Protein AF-A0A1X7L6C2-F1 (afdb_monomer_lite)

Organism: NCBI:txid1515439

pLDDT: mean 81.57, std 15.22, range [50.28, 98.56]

InterPro domains:
  IPR011045 Nitrous oxide reductase, N-terminal [SSF50974] (19-72)
  IPR011964 YVTN beta-propeller repeat [TIGR02276] (43-71)
  IPR015943 WD40/YVTN repeat-like-containing domain superfamily [G3DSA:2.130.10.10] (13-82)

Structure (mmCIF, N/CA/C/O backbone):
data_AF-A0A1X7L6C2-F1
#
_entry.id   AF-A0A1X7L6C2-F1
#
loop_
_atom_site.group_PDB
_atom_site.id
_atom_site.type_symbol
_atom_site.label_atom_id
_atom_site.label_alt_id
_atom_site.label_comp_id
_atom_site.label_asym_id
_atom_site.label_entity_id
_atom_site.label_seq_id
_atom_site.pdbx_PDB_ins_code
_atom_site.Cartn_x
_atom_site.Cartn_y
_atom_site.Cartn_z
_atom_site.occupancy
_atom_site.B_iso_or_equiv
_atom_site.auth_seq_id
_atom_site.auth_comp_id
_atom_site.auth_asym_id
_atom_site.auth_atom_id
_atom_site.pdbx_PDB_model_num
ATOM 1 N N . MET A 1 1 ? 53.013 31.275 -9.518 1.00 58.53 1 MET A N 1
ATOM 2 C CA . MET A 1 1 ? 51.769 31.612 -8.784 1.00 58.53 1 MET A CA 1
ATOM 3 C C . MET A 1 1 ? 50.516 31.625 -9.672 1.00 58.53 1 MET A C 1
ATOM 5 O O . MET A 1 1 ? 49.494 31.126 -9.230 1.00 58.53 1 MET A O 1
ATOM 9 N N . LYS A 1 2 ? 50.560 32.125 -10.922 1.00 58.97 2 LYS A N 1
ATOM 10 C CA . LYS A 1 2 ? 49.387 32.121 -11.832 1.00 58.97 2 LYS A CA 1
ATOM 11 C C . LYS A 1 2 ? 48.993 30.716 -12.328 1.00 58.97 2 LYS A C 1
ATOM 13 O O . LYS A 1 2 ? 47.827 30.358 -12.282 1.00 58.97 2 LYS A O 1
ATOM 18 N N . HIS A 1 3 ? 49.971 29.893 -12.714 1.00 60.22 3 HIS A N 1
ATOM 19 C CA . HIS A 1 3 ? 49.729 28.530 -13.221 1.00 60.22 3 HIS A CA 1
ATOM 20 C C . HIS A 1 3 ? 49.169 27.579 -12.156 1.00 60.22 3 HIS A C 1
ATOM 22 O O . HIS A 1 3 ? 48.268 26.802 -12.442 1.00 60.22 3 HIS A O 1
ATOM 28 N N . THR A 1 4 ? 49.645 27.685 -10.914 1.00 69.81 4 THR A N 1
ATOM 29 C CA . THR A 1 4 ? 49.127 26.907 -9.780 1.00 69.81 4 THR A CA 1
ATOM 30 C C . THR A 1 4 ? 47.681 27.281 -9.459 1.00 69.81 4 THR A C 1
ATOM 32 O O . THR A 1 4 ? 46.873 26.395 -9.227 1.00 69.81 4 THR A O 1
ATOM 35 N N . SER A 1 5 ? 47.325 28.570 -9.540 1.00 71.56 5 SER A N 1
ATOM 36 C CA . SER A 1 5 ? 45.941 29.026 -9.345 1.00 71.56 5 SER A CA 1
ATOM 37 C C . SER A 1 5 ? 44.996 28.553 -10.451 1.00 71.56 5 SER A C 1
ATOM 39 O O . SER A 1 5 ? 43.845 28.255 -10.157 1.00 71.56 5 SER A O 1
ATOM 41 N N . LEU A 1 6 ? 45.473 28.480 -11.700 1.00 73.38 6 LEU A N 1
ATOM 42 C CA . LEU A 1 6 ? 44.701 27.973 -12.842 1.00 73.38 6 LEU A CA 1
ATOM 43 C C . LEU A 1 6 ? 44.485 26.454 -12.766 1.00 73.38 6 LEU A C 1
ATOM 45 O O . LEU A 1 6 ? 43.417 25.959 -13.108 1.00 73.38 6 LEU A O 1
ATOM 49 N N . LEU A 1 7 ? 45.486 25.712 -12.286 1.00 77.25 7 LEU A N 1
ATOM 50 C CA . LEU A 1 7 ? 45.377 24.270 -12.055 1.00 77.25 7 LEU A CA 1
ATOM 51 C C . LEU A 1 7 ? 44.396 23.957 -10.917 1.00 77.25 7 LEU A C 1
ATOM 53 O O . LEU A 1 7 ? 43.560 23.066 -11.057 1.00 77.25 7 LEU A O 1
ATOM 57 N N . SER A 1 8 ? 44.450 24.715 -9.818 1.00 77.69 8 SER A N 1
ATOM 58 C CA . SER A 1 8 ? 43.516 24.559 -8.698 1.00 77.69 8 SER A CA 1
ATOM 59 C C . SER A 1 8 ? 42.067 24.840 -9.098 1.00 77.69 8 SER A C 1
ATOM 61 O O . SER A 1 8 ? 41.177 24.084 -8.714 1.00 77.69 8 SER A O 1
ATOM 63 N N . SER A 1 9 ? 41.814 25.895 -9.879 1.00 81.62 9 SER A N 1
ATOM 64 C CA . SER A 1 9 ? 40.456 26.216 -10.329 1.00 81.62 9 SER A CA 1
ATOM 65 C C . SER A 1 9 ? 39.922 25.194 -11.332 1.00 81.62 9 SER A C 1
ATOM 67 O O . SER A 1 9 ? 38.764 24.799 -11.220 1.00 81.62 9 SER A O 1
ATOM 69 N N . ALA A 1 10 ? 40.757 24.692 -12.247 1.00 85.62 10 ALA A N 1
ATOM 70 C CA . ALA A 1 10 ? 40.370 23.614 -13.158 1.00 85.62 10 ALA A CA 1
ATOM 71 C C . ALA A 1 10 ? 39.993 22.323 -12.408 1.00 85.62 10 ALA A C 1
ATOM 73 O O . ALA A 1 10 ? 38.975 21.705 -12.720 1.00 85.62 10 ALA A O 1
ATOM 74 N N . LEU A 1 11 ? 40.765 21.945 -11.382 1.00 84.62 11 LEU A N 1
ATOM 75 C CA . LEU A 1 11 ? 40.485 20.762 -10.566 1.00 84.62 11 LEU A CA 1
ATOM 76 C C . LEU A 1 11 ? 39.193 20.911 -9.746 1.00 84.62 11 LEU A C 1
ATOM 78 O O .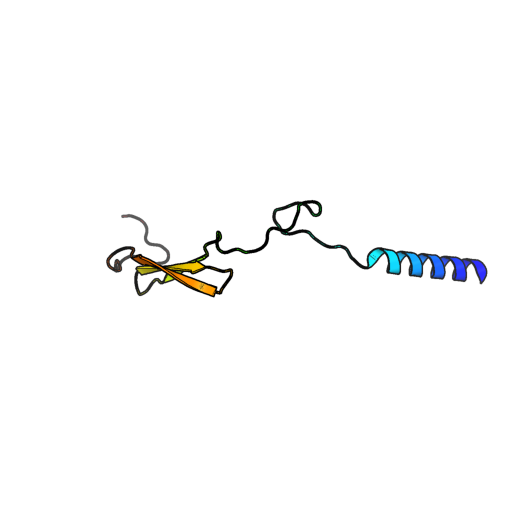 LEU A 1 11 ? 38.393 19.980 -9.686 1.00 84.62 11 LEU A O 1
ATOM 82 N N . ALA A 1 12 ? 38.959 22.088 -9.157 1.00 84.88 12 ALA A N 1
ATOM 83 C CA . ALA A 1 12 ? 37.730 22.372 -8.417 1.00 84.88 12 ALA A CA 1
ATOM 84 C C . ALA A 1 12 ? 36.490 22.306 -9.323 1.00 84.88 12 ALA A C 1
ATOM 86 O O . ALA A 1 12 ? 35.464 21.750 -8.937 1.00 84.88 12 ALA A O 1
ATOM 87 N N . MET A 1 13 ? 36.598 22.825 -10.547 1.00 84.12 13 MET A N 1
ATOM 88 C CA . MET A 1 13 ? 35.508 22.815 -11.520 1.00 84.12 13 MET A CA 1
ATOM 89 C C . MET A 1 13 ? 35.201 21.390 -12.008 1.00 84.12 13 MET A C 1
ATOM 91 O O . MET A 1 13 ? 34.035 21.014 -12.077 1.00 84.12 13 MET A O 1
ATOM 95 N N . ALA A 1 14 ? 36.231 20.567 -12.239 1.00 82.19 14 ALA A N 1
ATOM 96 C CA . ALA A 1 14 ? 36.072 19.151 -12.579 1.00 82.19 14 ALA A CA 1
ATOM 97 C C . ALA A 1 14 ? 35.398 18.343 -11.451 1.00 82.19 14 ALA A C 1
ATOM 99 O O . ALA A 1 14 ? 34.503 17.536 -11.709 1.00 82.19 14 ALA A O 1
ATOM 100 N N . ALA A 1 15 ? 35.772 18.593 -10.193 1.00 80.75 15 ALA A N 1
ATOM 101 C CA . ALA A 1 15 ? 35.135 17.958 -9.040 1.00 80.75 15 ALA A CA 1
ATOM 102 C C . ALA A 1 15 ? 33.651 18.348 -8.915 1.00 80.75 15 ALA A C 1
ATOM 104 O O . ALA A 1 15 ? 32.806 17.490 -8.663 1.00 80.75 15 ALA A O 1
ATOM 105 N N . LEU A 1 16 ? 33.318 19.620 -9.162 1.00 76.44 16 LEU A N 1
ATOM 106 C CA . LEU A 1 16 ? 31.936 20.102 -9.131 1.00 76.44 16 LEU A CA 1
ATOM 107 C C . LEU A 1 16 ? 31.080 19.497 -10.255 1.00 76.44 16 LEU A C 1
ATOM 109 O O . LEU A 1 16 ? 29.909 19.212 -10.026 1.00 76.44 16 LEU A O 1
ATOM 113 N N . THR A 1 17 ? 31.659 19.246 -11.438 1.00 72.81 17 THR A N 1
ATOM 114 C CA . THR A 1 17 ? 30.972 18.539 -12.538 1.00 72.81 17 THR A CA 1
ATOM 115 C C . THR A 1 17 ? 30.800 17.039 -12.284 1.00 72.81 17 THR A C 1
ATOM 117 O O . THR A 1 17 ? 29.816 16.452 -12.719 1.00 72.81 17 THR A O 1
ATOM 120 N N . ALA A 1 18 ? 31.718 16.402 -11.552 1.00 67.00 18 ALA A N 1
ATOM 121 C CA . ALA A 1 18 ? 31.621 14.977 -11.230 1.00 67.00 18 ALA A CA 1
ATOM 122 C C . ALA A 1 18 ? 30.597 14.678 -10.118 1.00 67.00 18 ALA A C 1
ATOM 124 O O . ALA A 1 18 ? 30.064 13.574 -10.048 1.00 67.00 18 ALA A O 1
ATOM 125 N N . ALA A 1 19 ? 30.297 15.655 -9.258 1.00 65.25 19 ALA A N 1
ATOM 126 C CA . ALA A 1 19 ? 29.388 15.493 -8.123 1.00 65.25 19 ALA A CA 1
ATOM 127 C C . ALA A 1 19 ? 27.892 15.619 -8.476 1.00 65.25 19 ALA A C 1
ATOM 129 O O . ALA A 1 19 ? 27.051 15.575 -7.581 1.00 65.25 19 ALA A O 1
ATOM 130 N N . GLN A 1 20 ? 27.535 15.826 -9.748 1.00 66.94 20 GLN A N 1
ATOM 131 C CA . GLN A 1 20 ? 26.225 16.395 -10.071 1.00 66.94 20 GLN A CA 1
ATOM 132 C C . GLN A 1 20 ? 25.032 15.455 -9.866 1.00 66.94 20 GLN A C 1
ATOM 134 O O . GLN A 1 20 ? 23.924 15.965 -9.753 1.00 66.94 20 GLN A O 1
ATOM 139 N N . PHE A 1 21 ? 25.201 14.133 -9.749 1.00 62.22 21 PHE A N 1
ATOM 140 C CA . PHE A 1 21 ? 24.048 13.228 -9.664 1.00 62.22 21 PHE A CA 1
ATOM 141 C C . PHE A 1 21 ? 24.342 11.953 -8.860 1.00 62.22 21 PHE A C 1
ATOM 143 O O . PHE A 1 21 ? 24.613 10.899 -9.426 1.00 62.22 21 PHE A O 1
ATOM 150 N N . ALA A 1 22 ? 24.246 12.019 -7.530 1.00 67.88 22 ALA A N 1
ATOM 151 C CA . ALA A 1 22 ? 24.061 10.811 -6.725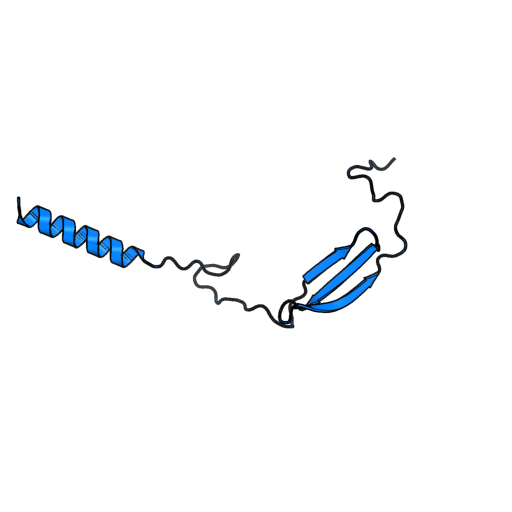 1.00 67.88 22 ALA A CA 1
ATOM 152 C C . ALA A 1 22 ? 22.575 10.419 -6.782 1.00 67.88 22 ALA A C 1
ATOM 154 O O . ALA A 1 22 ? 21.747 11.014 -6.095 1.00 67.88 22 ALA A O 1
ATOM 155 N N . TRP A 1 23 ? 22.221 9.468 -7.650 1.00 69.50 23 TRP A N 1
ATOM 156 C CA . TRP A 1 23 ? 20.873 8.898 -7.693 1.00 69.50 23 TRP A CA 1
ATOM 157 C C . TRP A 1 23 ? 20.802 7.778 -6.658 1.00 69.50 23 TRP A C 1
ATOM 159 O O . TRP A 1 23 ? 21.521 6.785 -6.759 1.00 69.50 23 TRP A O 1
ATOM 169 N N . ALA A 1 24 ? 19.972 7.959 -5.633 1.00 78.69 24 ALA A N 1
ATOM 170 C CA . ALA A 1 24 ? 19.622 6.866 -4.738 1.00 78.69 24 ALA A CA 1
ATOM 171 C C . ALA A 1 24 ? 18.560 5.994 -5.425 1.00 78.69 24 ALA A C 1
ATOM 173 O O . ALA A 1 24 ? 17.606 6.532 -5.985 1.00 78.69 24 ALA A O 1
ATOM 174 N N . GLY A 1 25 ? 18.734 4.671 -5.384 1.00 84.44 25 GLY A N 1
ATOM 175 C CA . GLY A 1 25 ? 17.700 3.725 -5.817 1.00 84.44 25 GLY A CA 1
ATOM 176 C C . GLY A 1 25 ? 16.523 3.682 -4.839 1.00 84.44 25 GLY A C 1
ATOM 177 O O . GLY A 1 25 ? 16.581 4.261 -3.747 1.00 84.44 25 GLY A O 1
ATOM 178 N N . GLN A 1 26 ? 15.446 2.992 -5.218 1.00 92.50 26 GLN A N 1
ATOM 179 C CA . GLN A 1 26 ? 14.289 2.804 -4.341 1.00 92.50 26 GLN A CA 1
ATOM 180 C C . GLN A 1 26 ? 14.657 2.034 -3.063 1.00 92.50 26 GLN A C 1
ATOM 182 O O . GLN A 1 26 ? 15.079 0.880 -3.103 1.00 92.50 26 GLN A O 1
ATOM 187 N N . ALA A 1 27 ? 14.424 2.653 -1.903 1.00 90.38 27 ALA A N 1
ATOM 188 C CA . ALA A 1 27 ? 14.509 1.955 -0.625 1.00 90.38 27 ALA A CA 1
ATOM 189 C C . ALA A 1 27 ? 13.440 0.841 -0.542 1.00 90.38 27 ALA A C 1
ATOM 191 O O . ALA A 1 27 ? 12.331 1.027 -1.046 1.00 90.38 27 ALA A O 1
ATOM 192 N N . PRO A 1 28 ? 13.718 -0.291 0.130 1.00 90.94 28 PRO A N 1
ATOM 193 C CA . PRO A 1 28 ? 14.936 -0.606 0.884 1.00 90.94 28 PRO A CA 1
ATOM 194 C C . PRO A 1 28 ? 16.068 -1.225 0.038 1.00 90.94 28 PRO A C 1
ATOM 196 O O . PRO A 1 28 ? 17.051 -1.687 0.614 1.00 90.94 28 PRO A O 1
ATOM 199 N N . GLY A 1 29 ? 15.924 -1.280 -1.290 1.00 88.00 29 GLY A N 1
ATOM 200 C CA . GLY A 1 29 ? 16.903 -1.872 -2.203 1.00 88.00 29 GLY A CA 1
ATOM 201 C C . GLY A 1 29 ? 18.213 -1.085 -2.310 1.00 88.00 29 GLY A C 1
ATOM 202 O O . GLY A 1 29 ? 18.331 0.062 -1.869 1.00 88.00 29 GLY A O 1
ATOM 203 N N . SER A 1 30 ? 19.223 -1.727 -2.894 1.00 89.50 30 SER A N 1
ATOM 204 C CA . SER A 1 30 ? 20.493 -1.093 -3.250 1.00 89.50 30 SER A CA 1
ATOM 205 C C . SER A 1 30 ? 20.321 -0.134 -4.436 1.00 89.50 30 SER A C 1
ATOM 207 O O . SER A 1 30 ? 19.370 -0.241 -5.204 1.00 89.50 30 SER A O 1
ATOM 209 N N . SER A 1 31 ? 21.274 0.779 -4.659 1.00 87.88 31 SER A N 1
ATOM 210 C CA . SER A 1 31 ? 21.221 1.690 -5.818 1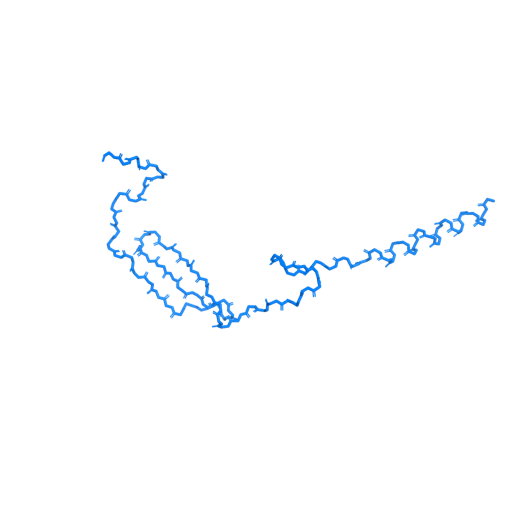.00 87.88 31 SER A CA 1
ATOM 211 C C . SER A 1 31 ? 21.338 0.987 -7.176 1.00 87.88 31 SER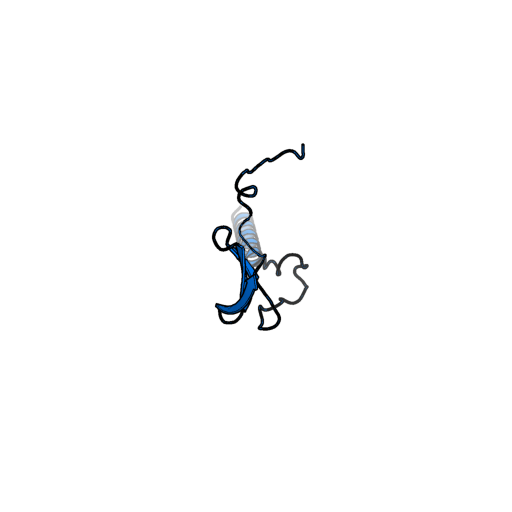 A C 1
ATOM 213 O O . SER A 1 31 ? 21.080 1.611 -8.199 1.00 87.88 31 SER A O 1
ATOM 215 N N . SER A 1 32 ? 21.803 -0.265 -7.204 1.00 88.44 32 SER A N 1
ATOM 216 C CA . SER A 1 32 ? 21.889 -1.078 -8.422 1.00 88.44 32 SER A CA 1
ATOM 217 C C . SER A 1 32 ? 20.652 -1.940 -8.663 1.00 88.44 32 SER A C 1
ATOM 219 O O . SER A 1 32 ? 20.552 -2.552 -9.727 1.00 88.44 32 SER A O 1
ATOM 221 N N . ASP A 1 33 ? 19.742 -2.019 -7.691 1.00 92.38 33 ASP A N 1
ATOM 222 C CA . ASP A 1 33 ? 18.511 -2.783 -7.845 1.00 92.38 33 ASP A CA 1
ATOM 223 C C . ASP A 1 33 ? 17.576 -2.040 -8.813 1.00 92.38 33 ASP A C 1
ATOM 225 O O . ASP A 1 33 ? 17.551 -0.806 -8.823 1.00 92.38 33 ASP A O 1
ATOM 229 N N . PRO A 1 34 ? 16.814 -2.759 -9.654 1.00 90.69 34 PRO A N 1
ATOM 230 C CA . PRO A 1 34 ? 15.825 -2.122 -10.510 1.00 90.69 34 PRO A CA 1
ATOM 231 C C . PRO A 1 34 ? 14.706 -1.494 -9.669 1.00 90.69 34 PRO A C 1
ATOM 233 O O . PRO A 1 34 ? 14.252 -2.085 -8.687 1.00 90.69 34 PRO A O 1
ATOM 236 N N . ASP A 1 35 ? 14.215 -0.332 -10.101 1.00 90.31 35 ASP A N 1
ATOM 237 C CA . ASP A 1 35 ? 13.048 0.303 -9.489 1.00 90.31 35 ASP A CA 1
ATOM 238 C C . ASP A 1 35 ? 11.797 -0.576 -9.650 1.00 90.31 35 ASP A C 1
ATOM 240 O O . ASP A 1 35 ? 11.562 -1.176 -10.706 1.00 90.31 35 ASP A O 1
ATOM 244 N N . ILE A 1 36 ? 10.969 -0.625 -8.604 1.00 92.25 36 ILE A N 1
ATOM 245 C CA . ILE A 1 36 ? 9.724 -1.397 -8.586 1.00 92.25 36 ILE A CA 1
ATOM 246 C C . ILE A 1 36 ? 8.557 -0.416 -8.745 1.00 92.25 36 ILE A C 1
ATOM 248 O O . ILE A 1 36 ? 8.248 0.319 -7.807 1.00 92.25 36 ILE A O 1
ATOM 252 N N . PRO A 1 37 ? 7.889 -0.370 -9.911 1.00 93.69 37 PRO A N 1
ATOM 253 C CA . PRO A 1 37 ? 6.770 0.538 -10.103 1.00 93.69 37 PRO A CA 1
ATOM 254 C C . PRO A 1 37 ? 5.553 0.084 -9.295 1.00 93.69 37 PRO A C 1
ATOM 256 O O . PRO A 1 37 ? 5.254 -1.108 -9.210 1.00 93.69 37 PRO A O 1
ATOM 259 N N . VAL A 1 38 ? 4.798 1.057 -8.787 1.00 96.19 38 VAL A N 1
ATOM 260 C CA . VAL A 1 38 ? 3.459 0.819 -8.239 1.00 96.19 38 VAL A CA 1
ATOM 261 C C . VAL A 1 38 ? 2.547 0.276 -9.342 1.00 96.19 38 VAL A C 1
ATOM 263 O O . VAL A 1 38 ? 2.537 0.788 -10.463 1.00 96.19 38 VAL A O 1
ATOM 266 N N . SER A 1 39 ? 1.770 -0.755 -9.024 1.00 97.31 39 SER A N 1
ATOM 267 C CA . SER A 1 39 ? 0.933 -1.475 -9.980 1.00 97.31 39 SER A CA 1
ATOM 268 C C . SER A 1 39 ? -0.401 -1.927 -9.381 1.00 97.31 39 SER A C 1
ATOM 270 O O . SER A 1 39 ? -0.590 -1.951 -8.168 1.00 97.31 39 SER A O 1
ATOM 272 N N . HIS A 1 40 ? -1.306 -2.397 -10.243 1.00 97.75 40 HIS A N 1
ATOM 273 C CA . HIS A 1 40 ? -2.578 -3.017 -9.850 1.00 97.75 40 HIS A CA 1
ATOM 274 C C . HIS A 1 40 ? -2.424 -4.322 -9.043 1.00 97.75 40 HIS A C 1
ATOM 276 O O . HIS A 1 40 ? -3.426 -4.939 -8.672 1.00 97.75 40 HIS A O 1
ATOM 282 N N . HIS A 1 41 ? -1.200 -4.791 -8.782 1.00 96.38 41 HIS A N 1
ATOM 283 C CA . HIS A 1 41 ? -0.937 -5.881 -7.842 1.00 96.38 41 HIS A CA 1
ATOM 284 C C . HIS A 1 41 ? -0.815 -5.378 -6.389 1.00 96.38 41 HIS A C 1
ATOM 286 O O . HIS A 1 41 ? -1.057 -6.135 -5.449 1.00 96.38 41 HIS A O 1
ATOM 292 N N . ASP A 1 42 ? -0.502 -4.097 -6.189 1.00 97.50 42 ASP A N 1
ATOM 293 C CA . ASP A 1 42 ? -0.272 -3.510 -4.870 1.00 97.50 42 ASP A CA 1
ATOM 294 C C . ASP A 1 42 ? -1.580 -3.131 -4.175 1.00 97.50 42 ASP A C 1
ATOM 296 O O . ASP A 1 42 ? -2.585 -2.817 -4.813 1.00 97.50 42 ASP A O 1
ATOM 300 N N . ARG A 1 43 ? -1.599 -3.160 -2.842 1.00 97.88 43 ARG A N 1
ATOM 301 C CA . ARG A 1 43 ? -2.785 -2.809 -2.049 1.00 97.88 43 ARG A CA 1
ATOM 302 C C . ARG A 1 43 ? -2.394 -1.915 -0.885 1.00 97.88 43 ARG A C 1
ATOM 304 O O . ARG A 1 43 ? -1.526 -2.272 -0.094 1.00 97.88 43 ARG A O 1
ATOM 311 N N . VAL A 1 44 ? -3.085 -0.787 -0.753 1.00 98.12 44 VAL A N 1
ATOM 312 C CA . VAL A 1 44 ? -3.008 0.081 0.425 1.00 98.12 44 VAL A CA 1
ATOM 313 C C . VAL A 1 44 ? -4.242 -0.162 1.287 1.00 98.12 44 VAL A C 1
ATOM 315 O O . VAL A 1 44 ? -5.366 -0.161 0.788 1.00 98.12 44 VAL A O 1
ATOM 318 N N . TYR A 1 45 ? -4.034 -0.373 2.585 1.00 97.44 45 TYR A N 1
ATOM 319 C CA . TYR A 1 45 ? -5.100 -0.624 3.552 1.00 97.44 45 TYR A CA 1
ATOM 320 C C . TYR A 1 45 ? -5.234 0.571 4.492 1.00 97.44 45 TYR A C 1
ATOM 322 O O . TYR A 1 45 ? -4.294 0.900 5.214 1.00 97.44 45 TYR A O 1
ATOM 330 N N . ALA A 1 46 ? -6.401 1.214 4.492 1.00 95.88 46 ALA A N 1
ATOM 331 C CA . ALA A 1 46 ? -6.693 2.366 5.341 1.00 95.88 46 ALA A CA 1
ATOM 332 C C . ALA A 1 46 ? -7.784 2.011 6.356 1.00 95.88 46 ALA A C 1
ATOM 334 O O . ALA A 1 46 ? -8.919 1.723 5.972 1.00 95.88 46 ALA A O 1
ATOM 335 N N . ALA A 1 47 ? -7.436 2.005 7.643 1.00 93.62 47 ALA A N 1
ATOM 336 C CA . ALA A 1 47 ? -8.365 1.691 8.724 1.00 93.62 47 ALA A CA 1
ATOM 337 C C . ALA A 1 47 ? -9.155 2.934 9.164 1.00 93.62 47 ALA A C 1
ATOM 339 O O . ALA A 1 47 ? -8.568 3.977 9.446 1.00 93.62 47 ALA A O 1
ATOM 340 N N . GLU A 1 48 ? -10.475 2.794 9.264 1.00 88.38 48 GLU A N 1
ATOM 341 C CA . GLU A 1 48 ? -11.409 3.806 9.757 1.00 88.38 48 GLU A CA 1
ATOM 342 C C . GLU A 1 48 ? -11.987 3.357 11.103 1.00 88.38 48 GLU A C 1
ATOM 344 O O . GLU A 1 48 ? -12.693 2.347 11.198 1.00 88.38 48 GLU A O 1
ATOM 349 N N . GLN A 1 49 ? -11.694 4.126 12.149 1.00 78.50 49 GLN A N 1
ATOM 350 C CA . GLN A 1 49 ? -12.002 3.768 13.530 1.00 78.50 49 GLN A CA 1
ATOM 351 C C . GLN A 1 49 ? -13.484 3.934 13.871 1.00 78.50 49 GLN A C 1
ATOM 353 O O . GLN A 1 49 ? -14.024 3.127 14.622 1.00 78.50 49 GLN A O 1
ATOM 358 N N . PHE A 1 50 ? -14.168 4.933 13.306 1.00 79.88 50 PHE A N 1
ATOM 359 C CA . PHE A 1 50 ? -15.576 5.179 13.629 1.00 79.88 50 PHE A CA 1
ATOM 360 C C . PHE A 1 50 ? -16.503 4.127 13.024 1.00 79.88 50 PHE A C 1
ATOM 362 O O . PHE A 1 50 ? -17.479 3.717 13.647 1.00 79.88 50 PHE A O 1
ATOM 369 N N . SER A 1 51 ? -16.195 3.683 11.806 1.00 82.75 51 SER A N 1
ATOM 370 C CA . SER A 1 51 ? -16.977 2.650 11.118 1.00 82.75 51 SER A CA 1
ATOM 371 C C . SER A 1 51 ? -16.495 1.230 11.409 1.00 82.75 51 SER A C 1
ATOM 373 O O . SER A 1 51 ? -17.177 0.278 11.031 1.00 82.75 51 SER A O 1
ATOM 375 N N . ASN A 1 52 ? -15.334 1.087 12.057 1.00 87.94 52 ASN A N 1
ATOM 376 C CA . ASN A 1 52 ? -14.657 -0.186 12.275 1.00 87.94 52 ASN A CA 1
ATOM 377 C C . ASN A 1 52 ? -14.464 -0.974 10.961 1.00 87.94 52 ASN A C 1
ATOM 379 O O . ASN A 1 52 ? -14.793 -2.161 10.844 1.00 87.94 52 ASN A O 1
ATOM 383 N N . THR A 1 53 ? -13.970 -0.285 9.930 1.00 91.69 53 THR A N 1
ATOM 384 C CA . THR A 1 53 ? -13.711 -0.877 8.610 1.00 91.69 53 THR A CA 1
ATOM 385 C C . THR A 1 53 ? -12.296 -0.595 8.125 1.00 91.69 53 THR A C 1
ATOM 387 O O . THR A 1 53 ? -11.637 0.335 8.581 1.00 91.69 53 THR A O 1
ATOM 390 N N . VAL A 1 54 ? -11.823 -1.405 7.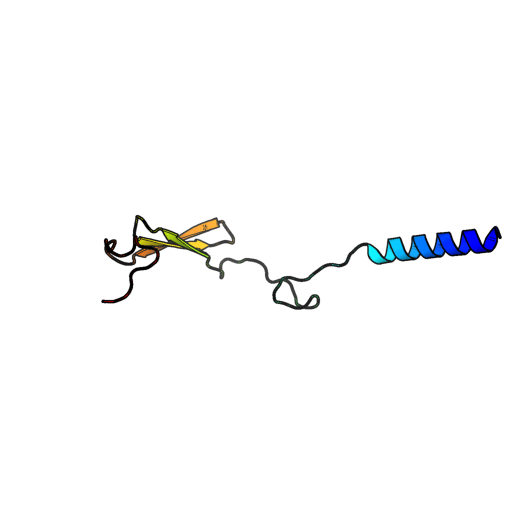180 1.00 96.12 54 VAL A N 1
ATOM 391 C CA . VAL A 1 54 ? -10.577 -1.171 6.446 1.00 96.12 54 VAL A CA 1
ATOM 392 C C . VAL A 1 54 ? -10.903 -1.046 4.965 1.00 96.12 54 VAL A C 1
ATOM 394 O O . VAL A 1 54 ? -11.455 -1.970 4.367 1.00 96.12 54 VAL A O 1
ATOM 397 N N . SER A 1 55 ? -10.557 0.088 4.366 1.00 97.06 55 SER A N 1
ATOM 398 C CA . SER A 1 55 ? -10.659 0.295 2.921 1.00 97.06 55 SER A CA 1
ATOM 399 C C . SER A 1 55 ? -9.439 -0.300 2.227 1.00 97.06 55 SER A C 1
ATOM 401 O O . SER A 1 55 ? -8.311 -0.077 2.662 1.00 97.06 55 SER A O 1
ATOM 403 N N . VAL A 1 56 ? -9.669 -1.041 1.144 1.00 98.06 56 VAL A N 1
ATOM 404 C CA . VAL A 1 56 ? -8.627 -1.604 0.281 1.00 98.06 56 VAL A CA 1
ATOM 405 C C . VAL A 1 56 ? -8.529 -0.737 -0.966 1.00 98.06 56 VAL A C 1
ATOM 407 O O . VAL A 1 56 ? -9.505 -0.612 -1.706 1.00 98.06 56 VAL A O 1
ATOM 410 N N . ILE A 1 57 ? -7.368 -0.133 -1.189 1.00 98.56 57 ILE A N 1
ATOM 411 C CA . ILE A 1 57 ? -7.120 0.842 -2.251 1.00 98.56 57 ILE A CA 1
ATOM 412 C C . ILE A 1 57 ? -6.113 0.257 -3.241 1.00 98.56 57 ILE A C 1
ATOM 414 O O . ILE A 1 57 ? -5.079 -0.279 -2.833 1.00 98.56 57 ILE A O 1
ATOM 418 N N . ASP A 1 58 ? -6.422 0.367 -4.529 1.00 98.25 58 ASP A N 1
ATOM 419 C CA . ASP A 1 58 ? -5.473 0.201 -5.621 1.00 98.25 58 ASP A CA 1
ATOM 420 C C . ASP A 1 58 ? -4.694 1.517 -5.793 1.00 98.25 58 ASP A C 1
ATOM 422 O O . ASP A 1 58 ? -5.282 2.554 -6.122 1.00 98.25 58 ASP A O 1
ATOM 426 N N . PRO A 1 59 ? -3.384 1.524 -5.506 1.00 97.94 59 PRO A N 1
ATOM 427 C CA . PRO A 1 59 ? -2.587 2.738 -5.571 1.00 97.94 59 PRO A CA 1
ATOM 428 C C . PRO A 1 59 ? -2.221 3.144 -7.005 1.00 97.94 59 PRO A C 1
ATOM 430 O O . PRO A 1 59 ? -1.809 4.285 -7.202 1.00 97.94 59 PRO A O 1
ATOM 433 N N . ALA A 1 60 ? -2.366 2.261 -8.002 1.00 98.06 60 ALA A N 1
ATOM 434 C CA . ALA A 1 60 ? -2.006 2.574 -9.384 1.00 98.06 60 ALA A CA 1
ATOM 435 C C . ALA A 1 60 ? -3.004 3.537 -10.044 1.00 98.06 60 ALA A C 1
ATOM 437 O O . ALA A 1 60 ? -2.612 4.373 -10.858 1.00 98.06 60 ALA A O 1
ATOM 438 N N . ASP A 1 61 ? -4.283 3.458 -9.673 1.00 97.38 61 ASP A N 1
ATOM 439 C CA . ASP A 1 61 ? -5.341 4.357 -10.148 1.00 97.38 61 ASP A CA 1
ATOM 440 C C . ASP A 1 61 ? -6.037 5.147 -9.024 1.00 97.38 61 ASP A C 1
ATOM 442 O O . ASP A 1 61 ? -6.957 5.927 -9.293 1.00 97.38 61 ASP A O 1
ATOM 446 N N . ASN A 1 62 ? -5.570 4.986 -7.780 1.00 97.12 62 ASN A N 1
ATOM 447 C CA . ASN A 1 62 ? -6.091 5.628 -6.575 1.00 97.12 62 ASN A CA 1
ATOM 448 C C . ASN A 1 62 ? -7.588 5.344 -6.344 1.00 97.12 62 ASN A C 1
ATOM 450 O O . ASN A 1 62 ? -8.368 6.247 -6.018 1.00 97.12 62 ASN A O 1
ATOM 454 N N . ARG A 1 63 ? -8.013 4.088 -6.535 1.00 98.12 63 ARG A N 1
ATOM 455 C CA . ARG A 1 63 ? -9.407 3.660 -6.345 1.00 98.12 63 ARG A CA 1
ATOM 456 C C . ARG A 1 63 ? -9.583 2.691 -5.188 1.00 98.12 63 ARG A C 1
ATOM 458 O O . ARG A 1 63 ? -8.780 1.794 -4.971 1.00 98.12 63 ARG A O 1
ATOM 465 N N . VAL A 1 64 ? -10.707 2.810 -4.480 1.00 97.94 64 VAL A N 1
ATOM 466 C CA . VAL A 1 64 ? -11.135 1.792 -3.510 1.00 97.94 64 VAL A CA 1
ATOM 467 C C . VAL A 1 64 ? -11.662 0.578 -4.272 1.00 97.94 64 VAL A C 1
ATOM 469 O O . VAL A 1 64 ? -12.642 0.680 -5.008 1.00 97.94 64 VAL A O 1
ATOM 472 N N . VAL A 1 65 ? -11.027 -0.572 -4.067 1.00 98.00 65 VAL A N 1
ATOM 473 C CA . VAL A 1 65 ? -11.388 -1.856 -4.690 1.00 98.00 65 VAL A CA 1
ATOM 474 C C . VAL A 1 65 ? -12.130 -2.791 -3.735 1.00 98.00 65 VAL A C 1
ATOM 476 O O . VAL A 1 65 ? -12.664 -3.813 -4.160 1.00 98.00 65 VAL A O 1
ATOM 479 N N . GLY A 1 66 ? -12.199 -2.452 -2.446 1.00 97.06 66 GLY A N 1
ATOM 480 C CA . GLY A 1 66 ? -12.948 -3.230 -1.466 1.00 97.06 66 GLY A CA 1
ATOM 481 C C . GLY A 1 66 ? -13.003 -2.591 -0.083 1.00 97.06 66 GLY A C 1
ATOM 482 O O . GLY A 1 66 ? -12.285 -1.638 0.213 1.00 97.06 66 GLY A O 1
ATOM 483 N N . VAL A 1 67 ? -13.862 -3.146 0.772 1.00 96.44 67 VAL A N 1
ATOM 484 C CA . VAL A 1 67 ? -13.998 -2.764 2.184 1.00 96.44 67 VAL A CA 1
ATOM 485 C C . VAL A 1 67 ? -14.088 -4.027 3.033 1.00 96.44 67 VAL A C 1
ATOM 487 O O . VAL A 1 67 ? -14.897 -4.911 2.755 1.00 96.44 67 VAL A O 1
ATOM 490 N N . ILE A 1 68 ? -13.280 -4.093 4.088 1.00 95.00 68 ILE A N 1
ATOM 491 C CA . ILE A 1 68 ? -13.277 -5.163 5.087 1.00 95.00 68 ILE A CA 1
ATOM 492 C C . ILE A 1 68 ? -13.981 -4.636 6.338 1.00 95.00 68 ILE A C 1
ATOM 494 O O . ILE A 1 68 ? -13.577 -3.620 6.900 1.00 95.00 68 ILE A O 1
ATOM 498 N N . ARG A 1 69 ? -15.040 -5.314 6.782 1.00 92.75 69 ARG A N 1
ATOM 499 C CA . ARG A 1 69 ? -15.773 -4.965 8.008 1.00 92.75 69 ARG A CA 1
ATOM 500 C C . ARG A 1 69 ? -15.208 -5.768 9.173 1.00 92.75 69 ARG A C 1
ATOM 502 O O . ARG A 1 69 ? -15.155 -6.990 9.080 1.00 92.75 69 ARG A O 1
ATOM 509 N N . LEU A 1 70 ? -14.814 -5.095 10.253 1.00 87.62 70 LEU A N 1
ATOM 510 C CA . LEU A 1 70 ? -14.215 -5.740 11.429 1.00 87.62 70 LEU A CA 1
ATOM 511 C C . LEU A 1 70 ? -15.246 -6.102 12.515 1.00 87.62 70 LEU A C 1
ATOM 513 O O . LEU A 1 70 ? -14.873 -6.587 13.579 1.00 87.62 70 LEU A O 1
ATOM 517 N N . GLY A 1 71 ? -16.538 -5.897 12.241 1.00 80.44 71 GLY A N 1
ATOM 518 C CA . GLY A 1 71 ? -17.642 -6.143 13.174 1.00 80.44 71 GLY A CA 1
ATOM 519 C C . GLY A 1 71 ? -18.137 -4.863 13.844 1.00 80.44 71 GLY A C 1
ATOM 520 O O . GLY A 1 71 ? -17.785 -3.758 13.426 1.00 80.44 71 GLY A O 1
ATOM 521 N N . ASP A 1 72 ? -18.971 -5.005 14.871 1.00 77.44 72 ASP A N 1
ATOM 522 C CA . ASP A 1 72 ? -19.532 -3.857 15.583 1.00 77.44 72 ASP A CA 1
ATOM 523 C C . ASP A 1 72 ? -18.433 -3.072 16.320 1.00 77.44 72 ASP A C 1
ATOM 525 O O . ASP A 1 72 ? -17.515 -3.683 16.879 1.00 77.44 72 ASP A O 1
ATOM 529 N N . PRO A 1 73 ? -18.492 -1.726 16.333 1.00 66.56 73 PRO A N 1
ATOM 530 C CA . PRO A 1 73 ? -17.522 -0.912 17.052 1.00 66.56 73 PRO A CA 1
ATOM 531 C C . PRO A 1 73 ? -17.570 -1.268 18.541 1.00 66.56 73 PRO A C 1
ATOM 533 O O . PRO A 1 73 ? -18.565 -1.029 19.229 1.00 66.56 73 PRO A O 1
ATOM 536 N N . SER A 1 74 ? -16.494 -1.861 19.057 1.00 60.06 74 SER A N 1
ATOM 537 C CA . SER A 1 74 ? -16.390 -2.145 20.481 1.00 60.06 74 SER A CA 1
ATOM 538 C C . SER A 1 74 ? -16.154 -0.829 21.225 1.00 60.06 74 SER A C 1
ATOM 540 O O . SER A 1 74 ? -15.176 -0.119 20.995 1.00 60.06 74 SER A O 1
ATOM 542 N N . GLN A 1 75 ? -17.051 -0.492 22.156 1.00 57.41 75 GLN A N 1
ATOM 543 C CA . GLN A 1 75 ? -16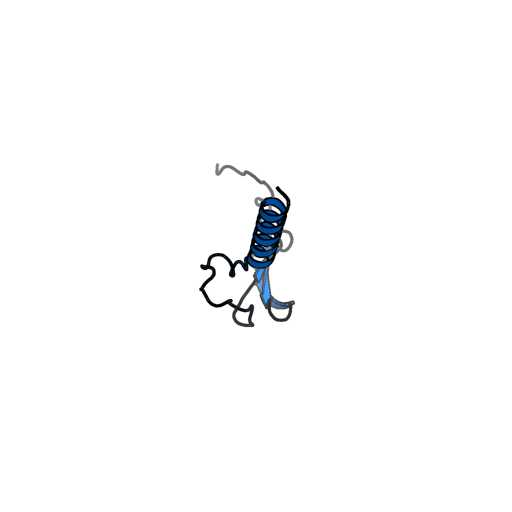.951 0.743 22.948 1.00 57.41 75 GLN A CA 1
ATOM 544 C C . GLN A 1 75 ? -15.667 0.830 23.803 1.00 57.41 75 GLN A C 1
ATOM 546 O O . GLN A 1 75 ? -15.358 1.890 24.337 1.00 57.41 75 GLN A O 1
ATOM 551 N N . GLY A 1 76 ? -14.903 -0.263 23.929 1.00 56.94 76 GLY A N 1
ATOM 552 C CA . GLY A 1 76 ? -13.650 -0.324 24.687 1.00 56.94 76 GLY A CA 1
ATOM 553 C C . GLY A 1 76 ? -12.387 0.079 23.916 1.00 56.94 76 GLY A C 1
ATOM 554 O O . GLY A 1 76 ? -11.346 0.252 24.542 1.00 56.94 76 GLY A O 1
ATOM 555 N N . ASN A 1 77 ? -12.446 0.250 22.589 1.00 55.28 77 ASN A N 1
ATOM 556 C CA . ASN A 1 77 ? -11.248 0.492 21.770 1.00 55.28 77 ASN A CA 1
ATOM 557 C C . ASN A 1 77 ? -10.826 1.977 21.681 1.00 55.28 77 ASN A C 1
ATOM 559 O O . ASN A 1 77 ? -9.874 2.310 20.982 1.00 55.28 77 ASN A O 1
ATOM 563 N N . PHE A 1 78 ? -11.522 2.879 22.384 1.00 59.38 78 PHE A N 1
ATOM 564 C CA . PHE A 1 78 ? -11.224 4.320 22.400 1.00 59.38 78 PHE A CA 1
ATOM 565 C C . PHE A 1 78 ? -10.148 4.732 23.419 1.00 59.38 78 PHE A C 1
ATOM 567 O O . PHE A 1 78 ? -9.792 5.909 23.484 1.00 59.38 78 PHE A O 1
ATOM 574 N N . SER A 1 79 ? -9.616 3.800 24.215 1.00 54.53 79 SER A N 1
ATOM 575 C CA . SER A 1 79 ? -8.577 4.111 25.200 1.00 54.53 79 SER A CA 1
ATOM 576 C C . SER A 1 79 ? -7.190 3.764 24.651 1.00 54.53 79 SER A C 1
ATOM 578 O O . SER A 1 79 ? -6.929 2.589 24.398 1.00 54.53 79 SER A O 1
ATOM 580 N N . PRO A 1 80 ? -6.259 4.732 24.531 1.00 58.25 80 PRO A N 1
ATOM 581 C CA . PRO A 1 80 ? -4.905 4.477 24.029 1.00 58.25 80 PRO A CA 1
ATOM 582 C C . PRO A 1 80 ? -4.073 3.531 24.918 1.00 58.25 80 PRO A C 1
ATOM 584 O O . PRO A 1 80 ? -3.004 3.098 24.500 1.00 58.25 80 PRO A O 1
ATOM 587 N N . LEU A 1 81 ? -4.553 3.197 26.124 1.00 54.91 81 LEU A N 1
ATOM 588 C CA . LEU A 1 81 ? -3.966 2.245 27.071 1.00 54.91 81 LEU A CA 1
ATOM 589 C C . LEU A 1 81 ? -5.083 1.641 27.950 1.00 54.91 81 LEU A C 1
ATOM 591 O O . LEU A 1 81 ? -5.415 2.209 28.988 1.00 54.91 81 LEU A O 1
ATOM 595 N N . ALA A 1 82 ? -5.686 0.514 27.572 1.00 50.56 82 ALA A N 1
ATOM 596 C CA . ALA A 1 82 ? -6.502 -0.269 28.506 1.00 50.56 82 ALA A CA 1
ATOM 597 C C . ALA A 1 82 ? -5.676 -1.475 28.993 1.00 50.56 82 ALA A C 1
ATOM 599 O O . ALA A 1 82 ? -5.407 -2.371 28.190 1.00 50.56 82 ALA A O 1
ATOM 600 N N . PRO A 1 83 ? -5.216 -1.517 30.261 1.00 50.28 83 PRO A N 1
ATOM 601 C CA . PRO A 1 83 ? -4.621 -2.728 30.807 1.00 50.28 83 PRO A CA 1
ATOM 602 C C . PRO A 1 83 ? -5.709 -3.799 30.931 1.00 50.28 83 PRO A C 1
ATOM 604 O O . PRO A 1 83 ? -6.802 -3.523 31.426 1.00 50.28 83 PRO A O 1
ATOM 607 N N . ALA A 1 84 ? -5.402 -5.011 30.469 1.00 50.66 84 ALA A N 1
ATOM 608 C CA . ALA A 1 84 ? -6.229 -6.181 30.716 1.00 50.66 84 ALA A CA 1
ATOM 609 C C . ALA A 1 84 ? -6.343 -6.387 32.233 1.00 50.66 84 ALA A C 1
ATOM 611 O O . ALA A 1 84 ? -5.342 -6.663 32.896 1.00 50.66 84 ALA A O 1
ATOM 612 N N . THR A 1 85 ? -7.541 -6.186 32.776 1.00 52.59 85 THR A N 1
ATOM 613 C CA . THR A 1 85 ? -7.924 -6.687 34.102 1.00 52.59 85 THR A CA 1
ATOM 614 C C . THR A 1 85 ? -8.333 -8.142 34.007 1.00 52.59 85 THR A C 1
ATOM 616 O O . THR A 1 85 ? -9.115 -8.439 33.073 1.00 52.59 85 THR A O 1
#

Secondary structure (DSSP, 8-state):
-HHHHHHHHHHHHHHHHHTS---PPSTTS-TTSPP----TT--EEEEETTTTEEEEEETTTTEEEEEEE--S--TTTT-S-----

Sequence (85 aa):
MKHTSLLSSALAMAALTAAQFAWAGQAPGSSSDPDIPVSHHDRVYAAEQFSNTVSVIDPADNRVVGVIRLGDPSQGNFSPLAPAT

Radius of gyration: 27.05 Å; chains: 1; bounding box: 71×39×47 Å

Foldseek 3Di:
DVVVVVVVVVVVVVVVVVPPDDDAADPPDGSPDDHDDQDQVDWDWDADLVQQKIFTARPVVGDGPDIGHPDDRDPPPPDPDDDDD